Protein AF-A0AAV7FK49-F1 (afdb_monomer_lite)

pLDDT: mean 75.62, std 19.47, range [42.59, 98.19]

Sequence (161 aa):
MQGRVTFRCKWLEMRTRDPTKSWSSSYFFVRNDWGLLEKDLPAPLHVREEDIMRLLKVPDVEYLLYEVRYLNKCIEEEFLFKAKNKRSQTLIAEKEAALMSFESLRVIEDFKKSIAFRIIIQDHIQEARDHIYEVEVKVLEQQCLDDGFIRGFLKGICLMQ

Radius of gyration: 50.58 Å; chains: 1; bounding box: 87×38×133 Å

Secondary structure (DSSP, 8-state):
-EEEEEETTEEEEEEES-TTS-TTS-PEEEE-TT---TTSS-S-----HHHHHHHHTPPPHHHHHHHHHHHHHHHHHHHHHHHHHHHHHHHHHHHHHHHTSHHHHHHHHHHHHHHHHHHHHHHHHHHHHHHIIIIIIHHHHHHHHHTSHHHHHHHHHHT--

Structure (mmCIF, N/CA/C/O backbone):
data_AF-A0AAV7FK49-F1
#
_entry.id   AF-A0AAV7FK49-F1
#
loop_
_atom_site.group_PDB
_atom_site.id
_atom_site.type_symbol
_atom_site.label_atom_id
_atom_site.label_alt_id
_atom_site.label_comp_id
_atom_site.label_asym_id
_atom_site.label_entity_id
_atom_site.label_seq_id
_atom_site.pdbx_PDB_ins_code
_atom_site.Cartn_x
_atom_site.Cartn_y
_atom_site.Cartn_z
_atom_site.occupancy
_atom_site.B_iso_or_equiv
_atom_site.auth_seq_id
_atom_site.auth_comp_id
_atom_site.auth_asym_id
_atom_site.auth_atom_id
_atom_site.pdbx_PDB_model_num
ATOM 1 N N . MET A 1 1 ? -40.004 9.880 55.965 1.00 54.72 1 MET A N 1
ATOM 2 C CA . MET A 1 1 ? -39.120 10.424 54.906 1.00 54.72 1 MET A CA 1
ATOM 3 C C . MET A 1 1 ? -39.963 11.090 53.820 1.00 54.72 1 MET A C 1
ATOM 5 O O . MET A 1 1 ? -41.037 10.577 53.518 1.00 54.72 1 MET A O 1
ATOM 9 N N . GLN A 1 2 ? -39.521 12.231 53.284 1.00 53.06 2 GLN A N 1
ATOM 10 C CA . GLN A 1 2 ? -40.204 12.981 52.217 1.00 53.06 2 GLN A CA 1
ATOM 11 C C . GLN A 1 2 ? -39.303 13.012 50.979 1.00 53.06 2 GLN A C 1
ATOM 13 O O . GLN A 1 2 ? -38.096 13.203 51.105 1.00 53.06 2 GLN A O 1
ATOM 18 N N . GLY A 1 3 ? -39.890 12.779 49.810 1.00 60.03 3 GLY A N 1
ATOM 19 C CA . GLY A 1 3 ? -39.196 12.651 48.534 1.00 60.03 3 GLY A CA 1
ATOM 20 C C . GLY A 1 3 ? -39.884 13.430 47.425 1.00 60.03 3 GLY A C 1
ATOM 21 O O . GLY A 1 3 ? -41.089 13.669 47.502 1.00 60.03 3 GLY A O 1
ATOM 22 N N . ARG A 1 4 ? -39.139 13.811 46.386 1.00 57.44 4 ARG A N 1
ATOM 23 C CA . ARG A 1 4 ? -39.702 14.406 45.167 1.00 57.44 4 ARG A CA 1
ATOM 24 C C . ARG A 1 4 ? -39.309 13.581 43.957 1.00 57.44 4 ARG A C 1
ATOM 26 O O . ARG A 1 4 ? -38.135 13.267 43.791 1.00 57.44 4 ARG A O 1
ATOM 33 N N . VAL A 1 5 ? -40.286 13.270 43.113 1.00 57.81 5 VAL A N 1
ATOM 34 C CA . VAL A 1 5 ? -40.076 12.595 41.827 1.00 57.81 5 VAL A CA 1
ATOM 35 C C . VAL A 1 5 ? -40.753 13.421 40.741 1.00 57.81 5 VAL A C 1
ATOM 37 O O . VAL A 1 5 ? -41.813 14.005 40.966 1.00 57.81 5 VAL A O 1
ATOM 40 N N . THR A 1 6 ? -40.139 13.508 39.567 1.00 45.56 6 THR A N 1
ATOM 41 C CA . THR A 1 6 ? -40.742 14.147 38.396 1.00 45.56 6 THR A CA 1
ATOM 42 C C . THR A 1 6 ? -41.515 13.120 37.573 1.00 45.56 6 THR A C 1
ATOM 44 O O . THR A 1 6 ? -40.978 12.086 37.187 1.00 45.56 6 THR A O 1
ATOM 47 N N . PHE A 1 7 ? -42.779 13.407 37.259 1.00 52.78 7 PHE A N 1
ATOM 48 C CA . PHE A 1 7 ? -43.595 12.598 36.350 1.00 52.78 7 PHE A CA 1
ATOM 49 C C . PHE A 1 7 ? -44.282 13.508 35.334 1.00 52.78 7 PHE A C 1
ATOM 51 O O . PHE A 1 7 ? -44.941 14.476 35.711 1.00 52.78 7 PHE A O 1
ATOM 58 N N . ARG A 1 8 ? -44.101 13.231 34.033 1.00 51.94 8 ARG A N 1
ATOM 59 C CA . ARG A 1 8 ? -44.608 14.073 32.926 1.00 51.94 8 ARG A CA 1
ATOM 60 C C . ARG A 1 8 ? -44.325 15.573 33.129 1.00 51.94 8 ARG A C 1
ATOM 62 O O . ARG A 1 8 ? -45.214 16.406 32.982 1.00 51.94 8 ARG A O 1
ATOM 69 N N . CYS A 1 9 ? -43.087 15.899 33.506 1.00 48.75 9 CYS A N 1
ATOM 70 C CA . CYS A 1 9 ? -42.617 17.271 33.741 1.00 48.75 9 CYS A CA 1
ATOM 71 C C . CYS A 1 9 ? -43.302 18.017 34.904 1.00 48.75 9 CYS A C 1
ATOM 73 O O . CYS A 1 9 ? -43.178 19.237 34.995 1.00 48.75 9 CYS A O 1
ATOM 75 N N . LYS A 1 10 ? -43.989 17.311 35.812 1.00 49.94 10 LYS A N 1
ATOM 76 C CA . LYS A 1 10 ? -44.530 17.873 37.058 1.00 49.94 10 LYS A CA 1
ATOM 77 C C . LYS A 1 10 ? -43.874 17.227 38.274 1.00 49.94 10 LYS A C 1
ATOM 79 O O . LYS A 1 10 ? -43.546 16.040 38.249 1.00 49.94 10 LYS A O 1
ATOM 84 N N . TRP A 1 11 ? -43.667 18.020 39.322 1.00 55.16 11 TRP A N 1
ATOM 85 C CA . TRP A 1 11 ? -43.115 17.550 40.588 1.00 55.16 11 TRP A CA 1
ATOM 86 C C . TRP A 1 11 ? -44.208 16.882 41.415 1.00 55.16 11 TRP A C 1
ATOM 88 O O . TRP A 1 11 ? -45.276 17.450 41.613 1.00 55.16 11 TRP A O 1
ATOM 98 N N . LEU A 1 12 ? -43.935 15.676 41.896 1.00 60.59 12 LEU A N 1
ATOM 99 C CA . LEU A 1 12 ? -44.803 14.953 42.813 1.00 60.59 12 LEU A CA 1
ATOM 100 C C . LEU A 1 12 ? -44.094 14.829 44.158 1.00 60.59 12 LEU A C 1
ATOM 102 O O . LEU A 1 12 ? -42.990 14.283 44.236 1.00 60.59 12 LEU A O 1
ATOM 106 N N . GLU A 1 13 ? -44.726 15.332 45.219 1.00 58.78 13 GLU A N 1
ATOM 107 C CA . GLU A 1 13 ? -44.255 15.086 46.579 1.00 58.78 13 GLU A CA 1
ATOM 108 C C . GLU A 1 13 ? -44.762 13.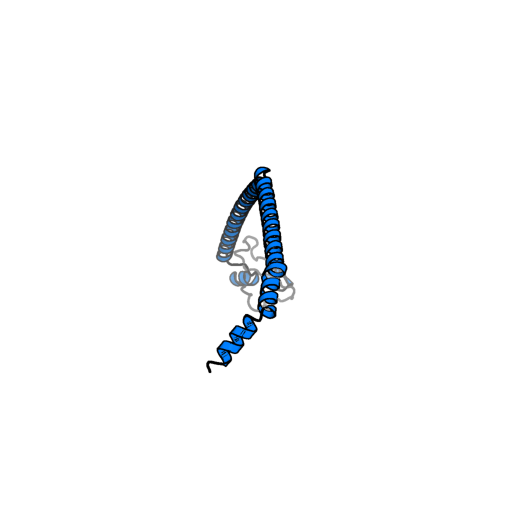723 47.061 1.00 58.78 13 GLU A C 1
ATOM 110 O O . GLU A 1 13 ? -45.969 13.480 47.157 1.00 58.78 13 GLU A O 1
ATOM 115 N N . MET A 1 14 ? -43.825 12.834 47.387 1.00 57.19 14 MET A N 1
ATOM 116 C CA . MET A 1 14 ? -44.106 11.516 47.948 1.00 57.19 14 MET A CA 1
ATOM 117 C C . MET A 1 14 ? -43.780 11.522 49.441 1.00 57.19 14 MET A C 1
ATOM 119 O O . MET A 1 14 ? -42.708 11.966 49.869 1.00 57.19 14 MET A O 1
ATOM 123 N N . ARG A 1 15 ? -44.709 11.014 50.252 1.00 58.53 15 ARG A N 1
ATOM 124 C CA . ARG A 1 15 ? -44.500 10.791 51.688 1.00 58.53 15 ARG A CA 1
ATOM 125 C C . ARG A 1 15 ? -44.791 9.333 52.019 1.00 58.53 15 ARG A C 1
ATOM 127 O O . ARG A 1 15 ? -45.798 8.786 51.571 1.00 58.53 15 ARG A O 1
ATOM 134 N N . THR A 1 16 ? -43.914 8.714 52.810 1.00 56.59 16 THR A N 1
ATOM 135 C CA . THR A 1 16 ? -44.209 7.411 53.429 1.00 56.59 16 THR A CA 1
ATOM 136 C C . THR A 1 16 ? -45.145 7.606 54.624 1.00 56.59 16 THR A C 1
ATOM 138 O O . THR A 1 16 ? -44.979 8.562 55.387 1.00 56.59 16 THR A O 1
ATOM 141 N N . ARG A 1 17 ? -46.124 6.704 54.788 1.00 55.72 17 ARG A N 1
ATOM 142 C CA . ARG A 1 17 ? -47.038 6.681 55.946 1.00 55.72 17 ARG A CA 1
ATOM 143 C C . ARG A 1 17 ? -46.315 6.311 57.242 1.00 55.72 17 ARG A C 1
ATOM 145 O O . ARG A 1 17 ? -46.713 6.762 58.310 1.00 55.72 17 ARG A O 1
ATOM 152 N N . ASP A 1 18 ? -45.259 5.511 57.131 1.00 58.97 18 ASP A N 1
ATOM 153 C CA . ASP A 1 18 ? -44.456 5.043 58.253 1.00 58.97 18 ASP A CA 1
ATOM 154 C C . ASP A 1 18 ? -43.006 5.524 58.072 1.00 58.97 18 ASP A C 1
ATOM 156 O O . ASP A 1 18 ? -42.286 5.019 57.204 1.00 58.97 18 ASP A O 1
ATOM 160 N N . PRO A 1 19 ? -42.556 6.529 58.844 1.00 62.31 19 PRO A N 1
ATOM 161 C CA . PRO A 1 19 ? -41.207 7.068 58.724 1.00 62.31 19 PRO A CA 1
ATOM 162 C C . PRO A 1 19 ? -40.113 6.082 59.152 1.00 62.31 19 PRO A C 1
ATOM 164 O O . PRO A 1 19 ? -38.946 6.374 58.896 1.00 62.31 19 PRO A O 1
ATOM 167 N N . THR A 1 20 ? -40.467 4.946 59.764 1.00 59.97 20 THR A N 1
ATOM 168 C CA . THR A 1 20 ? -39.519 3.913 60.206 1.00 59.97 20 THR A CA 1
ATOM 169 C C . THR A 1 20 ? -39.207 2.865 59.133 1.00 59.97 20 THR A C 1
ATOM 171 O O . THR A 1 20 ? -38.239 2.120 59.274 1.00 59.97 20 THR A O 1
ATOM 174 N N . LYS A 1 21 ? -39.975 2.821 58.033 1.00 56.41 21 LYS A N 1
ATOM 175 C CA . LY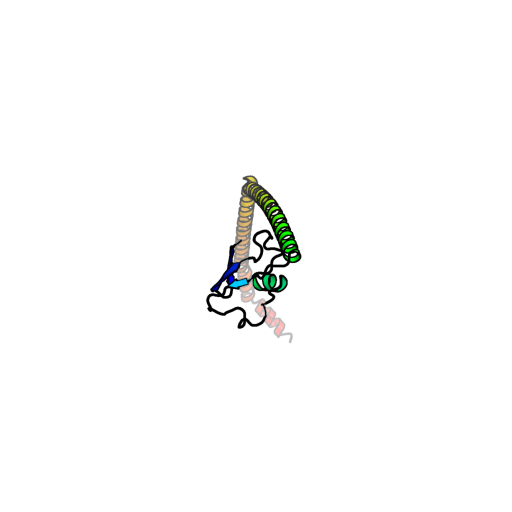S A 1 21 ? -39.792 1.858 56.935 1.00 56.41 21 LYS A CA 1
ATOM 176 C C . LYS A 1 21 ? -39.011 2.452 55.762 1.00 56.41 21 LYS A C 1
ATOM 178 O O . LYS A 1 21 ? -39.185 3.616 55.398 1.00 56.41 21 LYS A O 1
ATOM 183 N N . SER A 1 22 ? -38.151 1.631 55.151 1.00 55.28 22 SER A N 1
ATOM 184 C CA . SER A 1 22 ? -37.394 1.992 53.948 1.00 55.28 22 SER A CA 1
ATOM 185 C C . SER A 1 22 ? -38.317 2.162 52.735 1.00 55.28 22 SER A C 1
ATOM 187 O O . SER A 1 22 ? -39.406 1.582 52.654 1.00 55.28 22 SER A O 1
ATOM 189 N N . TRP A 1 23 ? -37.856 2.941 51.752 1.00 54.44 23 TRP A N 1
ATOM 190 C CA . TRP A 1 23 ? -38.596 3.248 50.521 1.00 54.44 23 TRP A CA 1
ATOM 191 C C . TRP A 1 23 ? -38.987 2.006 49.704 1.00 54.44 23 TRP A C 1
ATOM 193 O O . TRP A 1 23 ? -39.926 2.062 48.922 1.00 54.44 23 TRP A O 1
ATOM 203 N N . SER A 1 24 ? -38.306 0.882 49.917 1.00 50.31 24 SER A N 1
ATOM 204 C CA . SER A 1 24 ? -38.542 -0.388 49.230 1.00 50.31 24 SER A CA 1
ATOM 205 C C . SER A 1 24 ? -39.762 -1.180 49.723 1.00 50.31 24 SER A C 1
ATOM 207 O O . SER A 1 24 ? -40.115 -2.165 49.088 1.00 50.31 24 SER A O 1
ATOM 209 N N . SER A 1 25 ? -40.409 -0.801 50.838 1.00 44.44 25 SER A N 1
ATOM 210 C CA . SER A 1 25 ? -41.505 -1.599 51.440 1.00 44.44 25 SER A CA 1
ATOM 211 C C . SER A 1 25 ? -42.762 -0.809 51.832 1.00 44.44 25 SER A C 1
ATOM 213 O O . SER A 1 25 ? -43.634 -1.330 52.530 1.00 44.44 25 SER A O 1
ATOM 215 N N . SER A 1 26 ? -42.871 0.455 51.413 1.00 46.72 26 SER A N 1
ATOM 216 C CA . SER A 1 26 ? -43.899 1.382 51.906 1.00 46.72 26 SER A CA 1
ATOM 217 C C . SER A 1 26 ? -44.918 1.759 50.824 1.00 46.72 26 SER A C 1
ATOM 219 O O . SER A 1 26 ? -44.541 2.098 49.709 1.00 46.72 26 SER A O 1
ATOM 221 N N . TYR A 1 27 ? -46.211 1.774 51.169 1.00 46.91 27 TYR A N 1
ATOM 222 C CA . TYR A 1 27 ? -47.253 2.399 50.345 1.00 46.91 27 TYR A CA 1
ATOM 223 C C . TYR A 1 27 ? -47.083 3.929 50.385 1.00 46.91 27 TYR A C 1
ATOM 225 O O . TYR A 1 27 ? -47.030 4.516 51.471 1.00 46.91 27 TYR A O 1
ATOM 233 N N . PHE A 1 28 ? -46.990 4.577 49.220 1.00 48.78 28 PHE A N 1
ATOM 234 C CA . PHE A 1 28 ? -46.802 6.027 49.113 1.00 48.78 28 PHE A CA 1
ATOM 235 C C . PHE A 1 28 ? -48.113 6.744 48.802 1.00 48.78 28 PHE A C 1
ATOM 237 O O . PHE A 1 28 ? -48.861 6.332 47.918 1.00 48.78 28 PHE A O 1
ATOM 244 N N . PHE A 1 29 ? -48.343 7.873 49.472 1.00 48.56 29 PHE A N 1
ATOM 245 C CA . PHE A 1 29 ? -49.353 8.838 49.047 1.00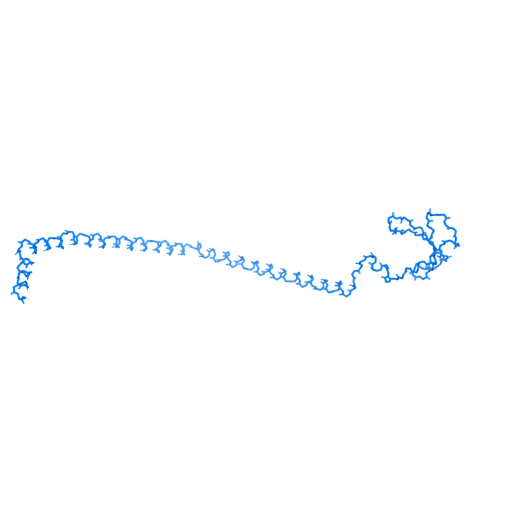 48.56 29 PHE A CA 1
ATOM 246 C C . PHE A 1 29 ? -48.682 9.889 48.168 1.00 48.56 29 PHE A C 1
ATOM 248 O O . PHE A 1 29 ? -47.706 10.527 48.575 1.00 48.56 29 PHE A O 1
ATOM 255 N N . VAL A 1 30 ? -49.211 10.058 46.959 1.00 50.56 30 VAL A N 1
ATOM 256 C CA . VAL A 1 30 ? -48.803 11.112 46.034 1.00 50.56 30 VAL A CA 1
ATOM 257 C C . VAL A 1 30 ? -49.718 12.301 46.277 1.00 50.56 30 VAL A C 1
ATOM 259 O O . VAL A 1 30 ? -50.891 12.273 45.904 1.00 50.56 30 VAL A O 1
ATOM 262 N N . ARG A 1 31 ? -49.197 13.356 46.909 1.00 47.06 31 ARG A N 1
ATOM 263 C CA . ARG A 1 31 ? -49.927 14.623 46.983 1.00 47.06 31 ARG A CA 1
ATOM 264 C C . ARG A 1 31 ? -49.625 15.375 45.693 1.00 47.06 31 ARG A C 1
ATOM 266 O O . ARG A 1 31 ? -48.543 15.923 45.525 1.00 47.06 31 ARG A O 1
ATOM 273 N N . ASN A 1 32 ? -50.548 15.296 44.745 1.00 47.66 32 ASN A N 1
ATOM 274 C CA . ASN A 1 32 ? -50.448 16.010 43.478 1.00 47.66 32 ASN A CA 1
ATOM 275 C C . ASN A 1 32 ? -50.917 17.463 43.700 1.00 47.66 32 ASN A C 1
ATOM 277 O O . ASN A 1 32 ? -51.860 17.677 44.464 1.00 47.66 32 ASN A O 1
ATOM 281 N N . ASP A 1 33 ? -50.334 18.449 43.014 1.00 46.56 33 ASP A N 1
ATOM 282 C CA . ASP A 1 33 ? -50.674 19.891 43.123 1.00 46.56 33 ASP A CA 1
ATOM 283 C C . ASP A 1 33 ? -52.111 20.250 42.664 1.00 46.56 33 ASP A C 1
ATOM 285 O O . ASP A 1 33 ? -52.453 21.410 42.459 1.00 46.56 33 ASP A O 1
ATOM 289 N N . TRP A 1 34 ? -52.982 19.256 42.487 1.00 49.91 34 TRP A N 1
ATOM 290 C CA . TRP A 1 34 ? -54.323 19.391 41.918 1.00 49.91 34 TRP A CA 1
ATOM 291 C C . TRP A 1 34 ? -55.425 19.590 42.963 1.00 49.91 34 TRP A C 1
ATOM 293 O O . TRP A 1 34 ? -56.591 19.666 42.596 1.00 49.91 34 TRP A O 1
ATOM 303 N N . GLY A 1 35 ? -55.096 19.643 44.258 1.00 47.28 35 GLY A N 1
ATOM 304 C CA . GLY A 1 35 ? -56.092 19.873 45.316 1.00 47.28 35 GLY A CA 1
ATOM 305 C C . GLY A 1 35 ? -57.136 18.757 45.482 1.00 47.28 35 GLY A C 1
ATOM 306 O O . GLY A 1 35 ? -58.128 18.963 46.174 1.00 47.28 35 GLY A O 1
ATOM 307 N N . LEU A 1 36 ? -56.925 17.584 44.877 1.00 46.09 36 LEU A N 1
ATOM 308 C CA . LEU A 1 36 ? -57.862 16.462 44.943 1.00 46.09 36 LEU A CA 1
ATOM 309 C C . LEU A 1 36 ? -57.803 15.791 46.322 1.00 46.09 36 LEU A C 1
ATOM 311 O O . LEU A 1 36 ? -56.747 15.330 46.764 1.00 46.09 36 LEU A O 1
ATOM 315 N N . LEU A 1 37 ? -58.952 15.754 46.999 1.00 47.06 37 LEU A N 1
ATOM 316 C CA . LEU A 1 37 ? -59.167 14.974 48.215 1.00 47.06 37 LEU A CA 1
ATOM 317 C C . LEU A 1 37 ? -59.231 13.482 47.859 1.00 47.06 37 LEU A C 1
ATOM 319 O O . LEU A 1 37 ? -59.638 13.099 46.767 1.00 47.06 37 LEU A O 1
ATOM 323 N N . GLU A 1 38 ? -58.850 12.639 48.817 1.00 46.06 38 GLU A N 1
ATOM 324 C CA . GLU A 1 38 ? -58.648 11.179 48.725 1.00 46.06 38 GLU A CA 1
ATOM 325 C C . GLU A 1 38 ? -59.810 10.374 48.091 1.00 46.06 38 GLU A C 1
ATOM 327 O O . GLU A 1 38 ? -59.629 9.214 47.737 1.00 46.06 38 GLU A O 1
ATOM 332 N N . LYS A 1 39 ? -60.991 10.982 47.917 1.00 45.56 39 LYS A N 1
ATOM 333 C CA . LYS A 1 39 ? -62.192 10.375 47.321 1.00 45.56 39 LYS A CA 1
ATOM 334 C C . LYS A 1 39 ? -62.314 10.536 45.797 1.00 45.56 39 LYS A C 1
ATOM 336 O O . LYS A 1 39 ? -63.099 9.804 45.205 1.00 45.56 39 LYS A O 1
ATOM 341 N N . ASP A 1 40 ? -61.533 11.426 45.178 1.00 45.22 40 ASP A N 1
ATOM 342 C CA . ASP A 1 40 ? -61.629 11.752 43.739 1.00 45.22 40 ASP A CA 1
ATOM 343 C C . ASP A 1 40 ? -60.447 11.230 42.908 1.00 45.22 40 ASP A C 1
ATOM 345 O O . ASP A 1 40 ? -60.367 11.447 41.697 1.00 45.22 40 ASP A O 1
ATOM 349 N N . LEU A 1 41 ? -59.495 10.546 43.546 1.00 46.84 41 LEU A N 1
ATOM 350 C CA . LEU A 1 41 ? -58.412 9.886 42.831 1.00 46.84 41 LEU A CA 1
ATOM 351 C C . LEU A 1 41 ? -58.952 8.580 42.229 1.00 46.84 41 LEU A C 1
ATOM 353 O O . LEU A 1 41 ? -59.389 7.712 42.990 1.00 46.84 41 LEU A O 1
ATOM 357 N N . PRO A 1 42 ? -58.914 8.389 40.891 1.00 42.59 42 PRO A N 1
ATOM 358 C CA . PRO A 1 42 ? -59.108 7.058 40.335 1.00 42.59 42 PRO A CA 1
ATOM 359 C C . PRO A 1 42 ? -58.084 6.144 41.012 1.00 42.59 42 PRO A C 1
ATOM 361 O O . PRO A 1 42 ? -56.950 6.576 41.227 1.00 42.59 42 PRO A O 1
ATOM 364 N N . ALA A 1 43 ? -58.541 4.957 41.426 1.00 47.41 43 ALA A N 1
ATOM 365 C CA . ALA A 1 43 ? -57.844 3.962 42.247 1.00 47.41 43 ALA A CA 1
ATOM 366 C C . ALA A 1 43 ? -56.305 4.050 42.189 1.00 47.41 43 ALA A C 1
ATOM 368 O O . ALA A 1 43 ? -55.765 4.217 41.093 1.00 47.41 43 ALA A O 1
ATOM 369 N N . PRO A 1 44 ? -55.594 3.897 43.329 1.00 48.31 44 PRO A N 1
ATOM 370 C CA . PRO A 1 44 ? -54.160 4.161 43.425 1.00 48.31 44 PRO A CA 1
ATOM 371 C C . PRO A 1 44 ? -53.439 3.528 42.243 1.00 48.31 44 PRO A C 1
ATOM 373 O O . PRO A 1 44 ? -53.476 2.304 42.092 1.00 48.31 44 PRO A O 1
ATOM 376 N N . LEU A 1 45 ? -52.843 4.382 41.400 1.00 53.81 45 LEU A N 1
ATOM 377 C CA . LEU A 1 45 ? -52.007 3.984 40.274 1.00 53.81 45 LEU A CA 1
ATOM 378 C C . LEU A 1 45 ? -50.925 3.062 40.835 1.00 53.81 45 LEU A C 1
ATOM 380 O O . LEU A 1 45 ? -49.928 3.525 41.387 1.00 53.81 45 LEU A O 1
ATOM 384 N N . HIS A 1 46 ? -51.162 1.755 40.754 1.00 54.06 46 HIS A N 1
ATOM 385 C CA . HIS A 1 46 ? -50.184 0.738 41.093 1.00 54.06 46 HIS A CA 1
ATOM 386 C C . HIS A 1 46 ? -49.153 0.762 39.977 1.00 54.06 46 HIS A C 1
ATOM 388 O O . HIS A 1 46 ? -49.257 0.024 39.004 1.00 54.06 46 HIS A O 1
ATOM 394 N N . VAL A 1 47 ? -48.198 1.681 40.091 1.00 56.94 47 VAL A N 1
ATOM 395 C CA . VAL A 1 47 ? -46.999 1.670 39.266 1.00 56.94 47 VAL A CA 1
ATOM 396 C C . VAL A 1 47 ? -46.153 0.523 39.794 1.00 56.94 47 VAL A C 1
ATOM 398 O O . VAL A 1 47 ? -45.623 0.608 40.906 1.00 56.94 47 VAL A O 1
ATOM 401 N N . ARG A 1 48 ? -46.090 -0.578 39.046 1.00 60.88 48 ARG A N 1
ATOM 402 C CA . ARG A 1 48 ? -45.248 -1.708 39.428 1.00 60.88 48 ARG A CA 1
ATOM 403 C C . ARG A 1 48 ? -43.797 -1.437 39.033 1.00 60.88 48 ARG A C 1
ATOM 405 O O . ARG A 1 48 ? -43.514 -0.560 38.217 1.00 60.88 48 ARG A O 1
ATOM 412 N N . GLU A 1 49 ? -42.867 -2.197 39.603 1.00 64.12 49 GLU A N 1
ATOM 413 C CA . GLU A 1 49 ? -41.437 -2.108 39.277 1.00 64.12 49 GLU A CA 1
ATOM 414 C C . GLU A 1 49 ? -41.190 -2.225 37.765 1.00 64.12 49 GLU A C 1
ATOM 416 O O . GLU A 1 49 ? -40.406 -1.464 37.193 1.00 64.12 49 GLU A O 1
ATOM 421 N N . GLU A 1 50 ? -41.946 -3.094 37.088 1.00 65.56 50 GLU A N 1
ATOM 422 C CA . GLU A 1 50 ? -41.824 -3.304 35.648 1.00 65.56 50 GLU A CA 1
ATOM 423 C C . GLU A 1 50 ? -42.230 -2.059 34.834 1.00 65.56 50 GLU A C 1
ATOM 425 O O . GLU A 1 50 ? -41.657 -1.801 33.772 1.00 65.56 50 GLU A O 1
ATOM 430 N N . ASP A 1 51 ? -43.175 -1.255 35.330 1.00 66.12 51 ASP A N 1
ATOM 431 C CA . ASP A 1 51 ? -43.614 -0.015 34.680 1.00 66.12 51 ASP A CA 1
ATOM 432 C C . ASP A 1 51 ? -42.552 1.083 34.803 1.00 66.12 51 ASP A C 1
ATOM 434 O O . ASP A 1 51 ? -42.321 1.833 33.852 1.00 66.12 51 ASP A O 1
ATOM 438 N N . ILE A 1 52 ? -41.861 1.146 35.94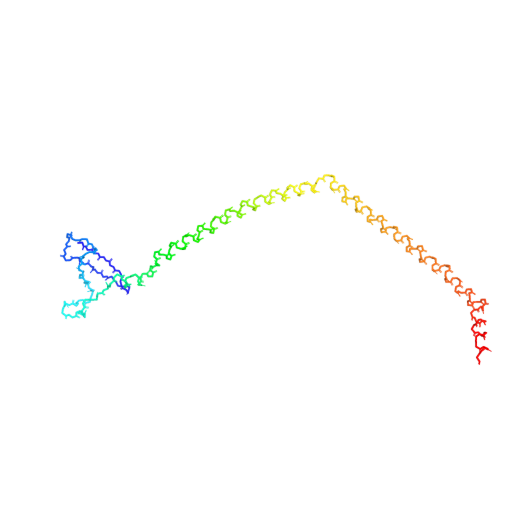6 1.00 68.88 52 ILE A N 1
ATOM 439 C CA . ILE A 1 52 ? -40.749 2.078 36.185 1.00 68.88 52 ILE A CA 1
ATOM 440 C C . ILE A 1 52 ? -39.561 1.718 35.290 1.00 68.88 52 ILE A C 1
ATOM 442 O O . ILE A 1 52 ? -39.005 2.598 34.633 1.00 68.88 52 ILE A O 1
ATOM 446 N N . MET A 1 53 ? -39.215 0.431 35.195 1.00 66.19 53 MET A N 1
ATOM 447 C CA . MET A 1 53 ? -38.124 -0.052 34.339 1.00 66.19 53 MET A CA 1
ATOM 448 C C . MET A 1 53 ? -38.380 0.252 32.855 1.00 66.19 53 MET A C 1
ATOM 450 O O . MET A 1 53 ? -37.484 0.744 32.162 1.00 66.19 53 MET A O 1
ATOM 454 N N . ARG A 1 54 ? -39.622 0.064 32.376 1.00 68.44 54 ARG A N 1
ATOM 455 C CA . ARG A 1 54 ? -40.033 0.455 31.012 1.00 68.44 54 ARG A CA 1
ATOM 456 C C . ARG A 1 54 ? -39.958 1.964 30.788 1.00 68.44 54 ARG A C 1
ATOM 458 O O . ARG A 1 54 ? -39.519 2.396 29.723 1.00 68.44 54 ARG A O 1
ATOM 465 N N . LEU A 1 55 ? -40.380 2.765 31.769 1.00 68.38 55 LEU A N 1
ATOM 466 C CA . LEU A 1 55 ? -40.371 4.228 31.673 1.00 68.38 55 LEU A CA 1
ATOM 467 C C . LEU A 1 55 ? -38.943 4.788 31.620 1.00 68.38 55 LEU A C 1
ATOM 469 O O . LEU A 1 55 ? -38.664 5.713 30.859 1.00 68.38 55 LEU A O 1
ATOM 473 N N . LEU A 1 56 ? -38.047 4.208 32.417 1.00 67.00 56 LEU A N 1
ATOM 474 C CA . LEU A 1 56 ? -36.642 4.595 32.507 1.00 67.00 56 LEU A CA 1
ATOM 475 C C . LEU A 1 56 ? -35.786 4.034 31.361 1.00 67.00 56 LEU A C 1
ATOM 477 O O . LEU A 1 56 ? -34.626 4.421 31.242 1.00 67.00 56 LEU A O 1
ATOM 481 N N . LYS A 1 57 ? -36.345 3.155 30.512 1.00 73.94 57 LYS A N 1
ATOM 482 C CA . LYS A 1 57 ? -35.626 2.443 29.440 1.00 73.94 57 LYS A CA 1
ATOM 483 C C . LYS A 1 57 ? -34.329 1.794 29.937 1.00 73.94 57 LYS A C 1
ATOM 485 O O . LYS A 1 57 ? -33.335 1.782 29.212 1.00 73.94 57 LYS A O 1
ATOM 490 N N . VAL A 1 58 ? -34.319 1.304 31.178 1.00 68.44 58 VAL A N 1
ATOM 491 C CA . VAL A 1 58 ? -33.122 0.673 31.744 1.00 68.44 58 VAL A CA 1
ATOM 492 C C . VAL A 1 58 ? -32.881 -0.614 30.957 1.00 68.44 58 VAL A C 1
ATOM 494 O O . VAL A 1 58 ? -33.786 -1.453 30.917 1.00 68.44 58 VAL A O 1
ATOM 497 N N . PRO A 1 59 ? -31.724 -0.767 30.288 1.00 69.56 59 PRO A N 1
ATOM 498 C CA . PRO A 1 59 ? -31.419 -1.999 29.585 1.00 69.56 59 PRO A CA 1
ATOM 499 C C . PRO A 1 59 ? -31.355 -3.152 30.585 1.00 69.56 59 PRO A C 1
ATOM 501 O O . PRO A 1 59 ? -30.931 -2.967 31.727 1.00 69.56 59 PRO A O 1
ATOM 504 N N . ASP A 1 60 ? -31.776 -4.334 30.148 1.00 80.75 60 ASP A N 1
ATOM 505 C CA . ASP A 1 60 ? -31.683 -5.539 30.965 1.00 80.75 60 ASP A CA 1
ATOM 506 C C . ASP A 1 60 ? -30.226 -5.787 31.396 1.00 80.75 60 ASP A C 1
ATOM 508 O O . ASP A 1 60 ? -29.279 -5.522 30.648 1.00 80.75 60 ASP A O 1
ATOM 512 N N . VAL A 1 61 ? -30.041 -6.305 32.607 1.00 83.81 61 VAL A N 1
ATOM 513 C CA . VAL A 1 61 ? -28.726 -6.606 33.183 1.00 83.81 61 VAL A CA 1
ATOM 514 C C . VAL A 1 61 ? -27.960 -7.583 32.289 1.00 83.81 61 VAL A C 1
ATOM 516 O O . VAL A 1 61 ? -26.753 -7.426 32.101 1.00 83.81 61 VAL A O 1
ATOM 519 N N . GLU A 1 62 ? -28.650 -8.552 31.682 1.00 87.25 62 GLU A N 1
ATOM 520 C CA . GLU A 1 62 ? -28.043 -9.493 30.734 1.00 87.25 62 GLU A CA 1
ATOM 521 C C . GLU A 1 62 ? -27.545 -8.800 29.461 1.00 87.25 62 GLU A C 1
ATOM 523 O O . GLU A 1 62 ? -26.450 -9.100 28.975 1.00 87.25 62 GLU A O 1
ATOM 528 N N . TYR A 1 63 ? -28.304 -7.826 28.955 1.00 86.69 63 TYR A N 1
ATOM 529 C CA . TYR A 1 63 ? -27.912 -7.030 27.796 1.00 86.69 63 TYR A CA 1
ATOM 530 C C . TYR A 1 63 ? -26.681 -6.166 28.104 1.00 86.69 63 TYR A C 1
ATOM 532 O O . TYR A 1 63 ? -25.715 -6.173 27.340 1.00 86.69 63 TYR A O 1
ATOM 540 N N . LEU A 1 64 ? -26.658 -5.498 29.262 1.00 88.31 64 LEU A N 1
ATOM 541 C CA . LEU A 1 64 ? -25.493 -4.723 29.706 1.00 88.31 64 LEU A CA 1
ATOM 542 C C . LEU A 1 64 ? -24.251 -5.606 29.860 1.00 88.31 64 LEU A C 1
ATOM 544 O O . LEU A 1 64 ? -23.155 -5.220 29.456 1.00 88.31 64 LEU A O 1
ATOM 548 N N . LEU A 1 65 ? -24.411 -6.810 30.413 1.00 91.44 65 LEU A N 1
ATOM 549 C CA . LEU A 1 65 ? -23.315 -7.762 30.559 1.00 91.44 65 LEU A CA 1
ATOM 550 C C . LEU A 1 65 ? -22.758 -8.202 29.199 1.00 91.44 65 LEU A C 1
ATOM 552 O O . LEU A 1 65 ? -21.538 -8.314 29.042 1.00 91.44 65 LEU A O 1
ATOM 556 N N . TYR A 1 66 ? -23.629 -8.447 28.218 1.00 93.50 66 TYR A N 1
ATOM 557 C CA . TYR A 1 66 ? -23.220 -8.748 26.847 1.00 93.50 66 TYR A CA 1
ATOM 558 C C . TYR A 1 66 ? -22.432 -7.588 26.230 1.00 93.50 66 TYR A C 1
ATOM 560 O O . TYR A 1 66 ? -21.347 -7.802 25.688 1.00 93.50 66 TYR A O 1
ATOM 568 N N . GLU A 1 67 ? -22.936 -6.363 26.357 1.00 92.62 67 GLU A N 1
ATOM 569 C CA . GLU A 1 67 ? -22.322 -5.177 25.761 1.00 92.62 67 GLU A CA 1
ATOM 570 C C . GLU A 1 67 ? -20.951 -4.871 26.378 1.00 92.62 67 GLU A C 1
ATOM 572 O O . GLU A 1 67 ? -19.989 -4.618 25.654 1.00 92.62 67 GLU A O 1
ATOM 577 N N . VAL A 1 68 ? -20.808 -5.023 27.699 1.00 95.50 68 VAL A N 1
ATOM 578 C CA . VAL A 1 68 ? -19.510 -4.914 28.384 1.00 95.50 68 VAL A CA 1
ATOM 579 C C . VAL A 1 68 ? -18.526 -5.969 27.881 1.00 95.50 68 VAL A C 1
ATOM 581 O O . VAL A 1 68 ? -17.379 -5.638 27.585 1.00 95.50 68 VAL A O 1
ATOM 584 N N . ARG A 1 69 ? -18.949 -7.233 27.742 1.00 96.81 69 ARG A N 1
ATOM 585 C CA . ARG A 1 69 ? -18.081 -8.300 27.206 1.00 96.81 69 ARG A CA 1
ATOM 586 C C . ARG A 1 69 ?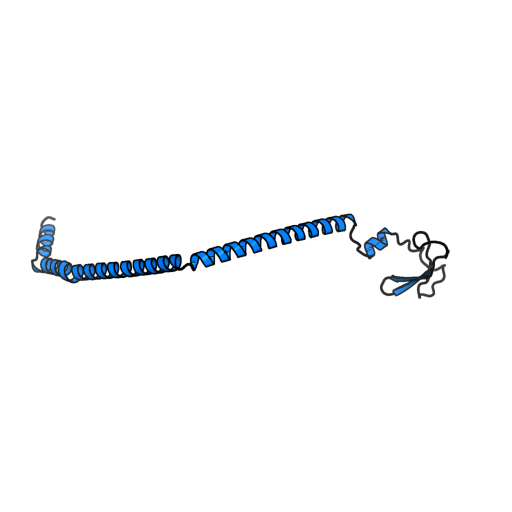 -17.647 -8.009 25.773 1.00 96.81 69 ARG A C 1
ATOM 588 O O . ARG A 1 69 ? -16.484 -8.221 25.436 1.00 96.81 69 ARG A O 1
ATOM 595 N N . TYR A 1 70 ? -18.569 -7.523 24.947 1.00 96.44 70 TYR A N 1
ATOM 596 C CA . TYR A 1 70 ? -18.288 -7.153 23.566 1.00 96.44 70 TYR A CA 1
ATOM 597 C C . TYR A 1 70 ? -17.277 -6.005 23.486 1.00 96.44 70 TYR A C 1
ATOM 599 O O . TYR A 1 70 ? -16.259 -6.133 22.808 1.00 96.44 70 TYR A O 1
ATOM 607 N N . LEU A 1 71 ? -17.499 -4.925 24.239 1.00 97.31 71 LEU A N 1
ATOM 608 C CA . LEU A 1 71 ? -16.573 -3.793 24.301 1.00 97.31 71 LEU A CA 1
ATOM 609 C C . LEU A 1 71 ? -15.188 -4.221 24.789 1.00 97.31 71 LEU A C 1
ATOM 611 O O . LEU A 1 71 ? -14.183 -3.801 24.220 1.00 97.31 71 LEU A O 1
ATOM 615 N N . ASN A 1 72 ? -15.123 -5.100 25.790 1.00 97.81 72 ASN A N 1
ATOM 616 C CA . ASN A 1 72 ? -13.851 -5.597 26.302 1.00 97.81 72 ASN A CA 1
ATOM 617 C C . ASN A 1 72 ? -13.072 -6.376 25.230 1.00 97.81 72 ASN A C 1
ATOM 619 O O . ASN A 1 72 ? -11.874 -6.165 25.060 1.00 97.81 72 ASN A O 1
ATOM 623 N N . LYS A 1 73 ? -13.767 -7.200 24.435 1.00 97.62 73 LYS A N 1
ATOM 624 C CA . LYS A 1 73 ? -13.173 -7.883 23.280 1.00 97.62 73 LYS A CA 1
ATOM 625 C C . LYS A 1 73 ? -12.649 -6.889 22.236 1.00 97.62 73 LYS A C 1
ATOM 627 O O . LYS A 1 73 ? -11.537 -7.061 21.743 1.00 97.62 73 LYS A O 1
ATOM 632 N N . CYS A 1 74 ? -13.407 -5.837 21.922 1.00 96.62 74 CYS A N 1
ATOM 633 C CA . CYS A 1 74 ? -12.952 -4.799 20.992 1.00 96.62 74 CYS A CA 1
ATOM 634 C C . CYS A 1 74 ? -11.681 -4.092 21.488 1.00 96.62 74 CYS A C 1
ATOM 636 O O . CYS A 1 74 ? -10.780 -3.832 20.694 1.00 96.62 74 CYS A O 1
ATOM 638 N N . ILE A 1 75 ? -11.576 -3.824 22.793 1.00 97.75 75 ILE A N 1
ATOM 639 C CA . ILE A 1 75 ? -10.386 -3.208 23.401 1.00 97.75 75 ILE A CA 1
ATOM 640 C C . ILE A 1 75 ? -9.164 -4.132 23.279 1.00 97.75 75 ILE A C 1
ATOM 642 O O . ILE A 1 75 ? -8.073 -3.677 22.928 1.00 97.75 75 ILE A O 1
ATOM 646 N N . GLU A 1 76 ? -9.331 -5.431 23.535 1.00 97.69 76 GLU A N 1
ATOM 647 C CA . GLU A 1 76 ? -8.257 -6.420 23.371 1.00 97.69 76 GLU A CA 1
ATOM 648 C C . GLU A 1 76 ? -7.771 -6.500 21.914 1.00 97.69 76 GLU A C 1
ATOM 650 O O . GLU A 1 76 ? -6.562 -6.506 21.650 1.00 97.69 76 GLU A O 1
ATOM 655 N N . GLU A 1 77 ? -8.701 -6.511 20.957 1.00 97.75 77 GLU A N 1
ATOM 656 C CA . GLU A 1 77 ? -8.391 -6.505 19.525 1.00 97.75 77 GLU A CA 1
ATOM 657 C C . GLU A 1 77 ? -7.670 -5.218 19.100 1.00 97.75 77 GLU A C 1
ATOM 659 O O . GLU A 1 77 ? -6.675 -5.287 18.369 1.00 97.75 77 GLU A O 1
ATOM 664 N N . GLU A 1 78 ? -8.102 -4.054 19.593 1.00 97.69 78 GLU A N 1
ATOM 665 C CA . GLU A 1 78 ? -7.438 -2.772 19.340 1.00 97.69 78 GLU A CA 1
ATOM 666 C C . GLU A 1 78 ? -5.999 -2.781 19.870 1.00 97.69 78 GLU A C 1
ATOM 668 O O . GLU A 1 78 ? -5.065 -2.387 19.162 1.00 97.69 78 GLU A O 1
ATOM 673 N N . PHE A 1 79 ? -5.787 -3.280 21.090 1.00 97.94 79 PHE A N 1
ATOM 674 C CA . PHE A 1 79 ? -4.454 -3.384 21.679 1.00 97.94 79 PHE A CA 1
ATOM 675 C C . PHE A 1 79 ? -3.533 -4.276 20.836 1.00 97.94 79 PHE A C 1
ATOM 677 O O . PHE A 1 79 ? -2.399 -3.891 20.518 1.00 97.94 79 PHE A O 1
ATOM 684 N N . LEU A 1 80 ? -4.029 -5.441 20.409 1.00 97.88 80 LEU A N 1
ATOM 685 C CA . LEU A 1 80 ? -3.287 -6.355 19.544 1.00 97.88 80 LEU A CA 1
ATOM 686 C C . LEU A 1 80 ? -2.969 -5.718 18.186 1.00 97.88 80 LEU A C 1
ATOM 688 O O . LEU A 1 80 ? -1.841 -5.840 17.693 1.00 97.88 80 LEU A O 1
ATOM 692 N N . PHE A 1 81 ? -3.937 -5.027 17.585 1.00 97.62 81 PHE A N 1
ATOM 693 C CA . PHE A 1 81 ? -3.748 -4.314 16.325 1.00 97.62 81 PHE A CA 1
ATOM 694 C C . PHE A 1 81 ? -2.664 -3.242 16.458 1.00 97.62 81 PHE A C 1
ATOM 696 O O . PHE A 1 81 ? -1.746 -3.182 15.638 1.00 97.62 81 PHE A O 1
ATOM 703 N N . LYS A 1 82 ? -2.694 -2.453 17.534 1.00 98.12 82 LYS A N 1
ATOM 704 C CA . LYS A 1 82 ? -1.711 -1.397 17.807 1.00 98.12 82 LYS A CA 1
ATOM 705 C C . LYS A 1 82 ? -0.301 -1.963 17.988 1.00 98.12 82 LYS A C 1
ATOM 707 O O . LYS A 1 82 ? 0.655 -1.419 17.432 1.00 98.12 82 LYS A O 1
ATOM 712 N N . ALA A 1 83 ? -0.167 -3.089 18.691 1.00 97.69 83 ALA A N 1
ATOM 713 C CA . ALA A 1 83 ? 1.106 -3.790 18.849 1.00 97.69 83 ALA A CA 1
ATOM 714 C C . ALA A 1 83 ? 1.648 -4.327 17.510 1.00 97.69 83 ALA A C 1
ATOM 716 O O . ALA A 1 83 ? 2.826 -4.135 17.191 1.00 97.69 83 ALA A O 1
ATOM 717 N N . LYS A 1 84 ? 0.788 -4.947 16.689 1.00 97.56 84 LYS A N 1
ATOM 718 C CA . LYS A 1 84 ? 1.154 -5.427 15.344 1.00 97.56 84 LYS A CA 1
ATOM 719 C C . LYS A 1 84 ? 1.540 -4.285 14.408 1.00 97.56 84 LYS A C 1
ATOM 721 O O . LYS A 1 84 ? 2.524 -4.409 13.678 1.00 97.56 84 LYS A O 1
ATOM 726 N N . ASN A 1 85 ? 0.808 -3.174 14.449 1.00 97.62 85 ASN A N 1
ATOM 727 C CA . ASN A 1 85 ? 1.099 -1.997 13.640 1.00 97.62 85 ASN A CA 1
ATOM 728 C C . ASN A 1 85 ? 2.466 -1.406 14.008 1.00 97.62 85 ASN A C 1
ATOM 730 O O . ASN A 1 85 ? 3.299 -1.197 13.132 1.00 97.62 85 ASN A O 1
ATOM 734 N N . LYS A 1 86 ? 2.754 -1.259 15.309 1.00 98.19 86 LYS A N 1
ATOM 735 C CA . LYS A 1 86 ? 4.067 -0.801 15.787 1.00 98.19 86 LYS A CA 1
ATOM 736 C C . LYS A 1 86 ? 5.204 -1.691 15.277 1.00 98.19 86 LYS A C 1
ATOM 738 O O . LYS A 1 86 ? 6.195 -1.184 14.764 1.00 98.19 86 LYS A O 1
ATOM 743 N N . ARG A 1 87 ? 5.049 -3.018 15.362 1.00 97.56 87 ARG A N 1
ATOM 744 C CA . ARG A 1 87 ? 6.039 -3.972 14.832 1.00 97.56 87 ARG A CA 1
ATOM 745 C C . ARG A 1 87 ? 6.216 -3.837 13.317 1.00 97.56 87 ARG A C 1
ATOM 747 O O . ARG A 1 87 ? 7.340 -3.893 12.830 1.00 97.56 87 ARG A O 1
ATOM 754 N N . SER A 1 88 ? 5.119 -3.657 12.586 1.00 97.62 88 SER A N 1
ATOM 755 C CA . SER A 1 88 ? 5.144 -3.494 11.128 1.00 97.62 88 SER A CA 1
ATOM 756 C C . SER A 1 88 ? 5.861 -2.207 10.724 1.00 97.62 88 SER A C 1
ATOM 758 O O . SER A 1 88 ? 6.698 -2.242 9.831 1.00 97.62 88 SER A O 1
ATOM 760 N N . GLN A 1 89 ? 5.619 -1.101 11.430 1.00 98.19 89 GLN A N 1
ATOM 761 C CA . GLN A 1 89 ? 6.334 0.160 11.221 1.00 98.19 89 GLN A CA 1
ATOM 762 C C . GLN A 1 89 ? 7.843 0.010 11.442 1.00 98.19 89 GLN A C 1
ATOM 764 O O . GLN A 1 89 ? 8.624 0.513 10.641 1.00 98.19 89 GLN A O 1
ATOM 769 N N . THR A 1 90 ? 8.267 -0.724 12.478 1.00 97.88 90 THR A N 1
ATOM 770 C CA . THR A 1 90 ? 9.695 -1.008 12.700 1.00 97.88 90 THR A CA 1
ATOM 771 C C . THR A 1 90 ? 10.306 -1.799 11.543 1.00 97.88 90 THR A C 1
ATOM 773 O O . THR A 1 90 ? 11.383 -1.446 11.074 1.00 97.88 90 THR A O 1
ATOM 776 N N . LEU A 1 91 ? 9.612 -2.827 11.045 1.00 97.50 91 LEU A N 1
ATOM 777 C CA . LEU A 1 91 ? 10.082 -3.616 9.901 1.00 97.50 91 LEU A CA 1
ATOM 778 C C . LEU A 1 91 ? 10.156 -2.786 8.614 1.00 97.50 91 LEU A C 1
ATOM 780 O O . LEU A 1 91 ? 11.100 -2.944 7.847 1.00 97.50 91 LEU A O 1
ATOM 784 N N . ILE A 1 92 ? 9.185 -1.902 8.374 1.00 97.44 92 ILE A N 1
ATOM 785 C CA . ILE A 1 92 ? 9.203 -0.991 7.222 1.00 97.44 92 ILE A CA 1
ATOM 786 C C . ILE A 1 92 ? 10.420 -0.069 7.309 1.00 97.44 92 ILE A C 1
ATOM 788 O O . ILE A 1 92 ? 11.193 -0.019 6.359 1.00 97.44 92 ILE A O 1
ATOM 792 N N . ALA A 1 93 ? 10.647 0.568 8.460 1.00 96.56 93 ALA A N 1
ATOM 793 C CA . ALA A 1 93 ? 11.795 1.451 8.658 1.00 96.56 93 ALA A CA 1
ATOM 794 C C . ALA A 1 93 ? 13.138 0.721 8.453 1.00 96.56 93 ALA A C 1
ATOM 796 O O . ALA A 1 93 ? 14.056 1.266 7.844 1.00 96.56 93 ALA A O 1
ATOM 797 N N . GLU A 1 94 ? 13.253 -0.530 8.910 1.00 95.88 94 GLU A N 1
ATOM 798 C CA . GLU A 1 94 ? 14.439 -1.365 8.675 1.00 95.88 94 GLU A CA 1
ATOM 799 C C . GLU A 1 94 ? 14.647 -1.654 7.179 1.00 95.88 94 GLU A C 1
ATOM 801 O O . GLU A 1 94 ? 15.762 -1.533 6.666 1.00 95.88 94 GLU A O 1
ATOM 806 N N . LYS A 1 95 ? 13.577 -2.004 6.455 1.00 93.38 95 LYS A N 1
ATOM 807 C CA . LYS A 1 95 ? 13.638 -2.262 5.009 1.00 93.38 95 LYS A CA 1
ATOM 808 C C . LYS A 1 95 ? 13.956 -1.002 4.212 1.00 93.38 95 LYS A C 1
ATOM 810 O O . LYS A 1 95 ? 14.751 -1.077 3.279 1.00 93.38 95 LYS A O 1
ATOM 815 N N . GLU A 1 96 ? 13.389 0.140 4.583 1.00 92.31 96 GLU A N 1
ATOM 816 C CA . GLU A 1 96 ? 13.705 1.436 3.980 1.00 92.31 96 GLU A CA 1
ATOM 817 C C . GLU A 1 96 ? 15.173 1.802 4.207 1.00 92.31 96 GLU A C 1
ATOM 819 O O . GLU A 1 96 ? 15.867 2.143 3.253 1.00 92.31 96 GLU A O 1
ATOM 824 N N . ALA A 1 97 ? 15.690 1.645 5.428 1.00 91.88 97 ALA A N 1
ATOM 825 C CA . ALA A 1 97 ? 17.105 1.877 5.715 1.00 91.88 97 ALA A CA 1
ATOM 826 C C . ALA A 1 97 ? 18.022 0.947 4.901 1.00 91.88 97 ALA A C 1
ATOM 828 O O . ALA A 1 97 ? 19.040 1.392 4.371 1.00 91.88 97 ALA A O 1
ATOM 829 N N . ALA A 1 98 ? 17.646 -0.327 4.747 1.00 90.25 98 ALA A N 1
ATOM 830 C CA . ALA A 1 98 ? 18.381 -1.278 3.918 1.00 90.25 98 ALA A CA 1
ATOM 831 C C . ALA A 1 98 ? 18.356 -0.898 2.426 1.00 90.25 98 ALA A C 1
ATOM 833 O O . ALA A 1 98 ? 19.380 -1.006 1.755 1.00 90.25 98 ALA A O 1
ATOM 834 N N . LEU A 1 99 ? 17.227 -0.408 1.908 1.00 85.56 99 LEU A N 1
ATOM 835 C CA . LEU A 1 99 ? 17.110 0.077 0.525 1.00 85.56 99 LEU A CA 1
ATOM 836 C C . LEU A 1 99 ? 17.882 1.376 0.285 1.00 85.56 99 LEU A C 1
ATOM 838 O O . LEU A 1 99 ? 18.425 1.581 -0.796 1.00 85.56 99 LEU A O 1
ATOM 842 N N . MET A 1 100 ? 17.963 2.232 1.299 1.00 85.56 100 MET A N 1
ATOM 843 C CA . MET A 1 100 ? 18.772 3.450 1.275 1.00 85.56 100 MET A CA 1
ATOM 844 C C . MET A 1 100 ? 20.250 3.179 1.576 1.00 85.56 100 MET A C 1
ATOM 846 O O . MET A 1 100 ? 21.049 4.116 1.636 1.00 85.56 100 MET A O 1
ATOM 850 N N . SER A 1 101 ? 20.641 1.912 1.750 1.00 89.06 101 SER A N 1
ATOM 851 C CA . SER A 1 101 ? 22.049 1.554 1.856 1.00 89.06 101 SER A CA 1
ATOM 852 C C . SER A 1 101 ? 22.792 1.945 0.582 1.00 89.06 101 SER A C 1
ATOM 854 O O . SER A 1 101 ? 22.284 1.853 -0.539 1.00 89.06 101 SER A O 1
ATOM 856 N N . PHE A 1 102 ? 24.039 2.362 0.767 1.00 77.88 102 PHE A N 1
ATOM 857 C CA . PHE A 1 102 ? 24.909 2.783 -0.324 1.00 77.88 102 PHE A CA 1
ATOM 858 C C . PHE A 1 102 ? 25.080 1.697 -1.400 1.00 77.88 102 PHE A C 1
ATOM 860 O O . PHE A 1 102 ? 25.156 2.010 -2.584 1.00 77.88 102 PHE A O 1
ATOM 867 N N . GLU A 1 103 ? 25.063 0.426 -0.995 1.00 84.81 103 GLU A N 1
ATOM 868 C CA . GLU A 1 103 ? 25.121 -0.721 -1.903 1.00 84.81 103 GLU A CA 1
ATOM 869 C C . GLU A 1 103 ? 23.874 -0.811 -2.797 1.00 84.81 103 GLU A C 1
ATOM 871 O O . GLU A 1 103 ? 23.982 -0.920 -4.015 1.00 84.81 103 GLU A O 1
ATOM 876 N N . SER A 1 104 ? 22.676 -0.679 -2.216 1.00 82.94 104 SER A N 1
ATOM 877 C CA . SER A 1 104 ? 21.420 -0.723 -2.980 1.00 82.94 104 SER A CA 1
ATOM 878 C C . SER A 1 104 ? 21.300 0.456 -3.950 1.00 82.94 104 SER A C 1
ATOM 880 O O . SER A 1 104 ? 20.861 0.282 -5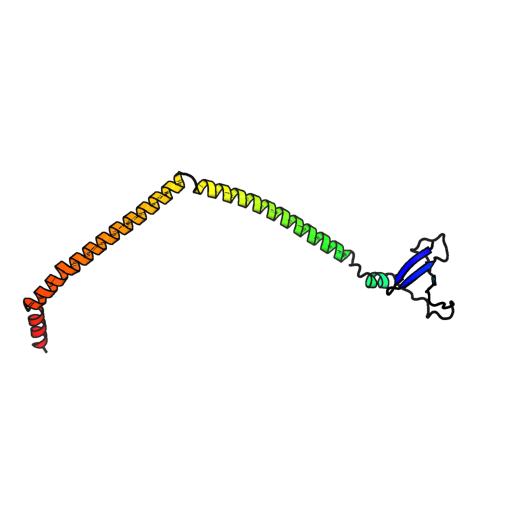.088 1.00 82.94 104 SER A O 1
ATOM 882 N N . LEU A 1 105 ? 21.750 1.647 -3.542 1.00 86.25 105 LEU A N 1
ATOM 883 C CA . LEU A 1 105 ? 21.789 2.825 -4.414 1.00 86.25 105 LEU A CA 1
ATOM 884 C C . LEU A 1 105 ? 22.736 2.636 -5.605 1.00 86.25 105 LEU A C 1
ATOM 886 O O . LEU A 1 105 ? 22.363 2.986 -6.726 1.00 86.25 105 LEU A O 1
ATOM 890 N N . ARG A 1 106 ? 23.913 2.035 -5.389 1.00 89.62 106 ARG A N 1
ATOM 891 C CA . ARG A 1 106 ? 24.849 1.694 -6.473 1.00 89.62 106 ARG A CA 1
ATOM 892 C C . ARG A 1 106 ? 24.231 0.729 -7.473 1.00 89.62 106 ARG A C 1
ATOM 894 O O . ARG A 1 106 ? 24.267 1.005 -8.666 1.00 89.62 106 ARG A O 1
ATOM 901 N N . VAL A 1 107 ? 23.588 -0.340 -7.002 1.00 89.44 107 VAL A N 1
ATOM 902 C CA . VAL A 1 107 ? 22.911 -1.310 -7.881 1.00 89.44 107 VAL A CA 1
ATOM 903 C C . VAL A 1 107 ? 21.825 -0.634 -8.727 1.00 89.44 107 VAL A C 1
ATOM 905 O O . VAL A 1 107 ? 21.717 -0.904 -9.923 1.00 89.44 107 VAL A O 1
ATOM 908 N N . ILE A 1 108 ? 21.041 0.280 -8.142 1.00 87.38 108 ILE A N 1
ATOM 909 C CA . ILE A 1 108 ? 20.028 1.052 -8.881 1.00 87.38 108 ILE A CA 1
ATOM 910 C C . ILE A 1 108 ? 20.683 1.944 -9.941 1.00 87.38 108 ILE A C 1
ATOM 912 O O . ILE A 1 108 ? 20.170 2.064 -11.057 1.00 87.38 108 ILE A O 1
ATOM 916 N N . GLU A 1 109 ? 21.796 2.589 -9.609 1.00 92.25 109 GLU A N 1
ATOM 917 C CA . GLU A 1 109 ? 22.527 3.444 -10.541 1.00 92.25 109 GLU A CA 1
ATOM 918 C C . GLU A 1 109 ? 23.129 2.641 -11.700 1.00 92.25 109 GLU A C 1
ATOM 920 O O . GLU A 1 109 ? 22.972 3.019 -12.862 1.00 92.25 109 GLU A O 1
ATOM 925 N N . ASP A 1 110 ? 23.746 1.501 -11.408 1.00 94.38 110 ASP A N 1
ATOM 926 C CA . ASP A 1 110 ? 24.322 0.610 -12.413 1.00 94.38 110 ASP A CA 1
ATOM 927 C C . ASP A 1 110 ? 23.241 0.017 -13.322 1.00 94.38 110 ASP A C 1
ATOM 929 O O . ASP A 1 110 ? 23.415 -0.054 -14.541 1.00 94.38 110 ASP A O 1
ATOM 933 N N . PHE A 1 111 ? 22.070 -0.307 -12.772 1.00 92.75 111 PHE A N 1
ATOM 934 C CA . PHE A 1 111 ? 20.916 -0.714 -13.569 1.00 92.75 111 PHE A CA 1
ATOM 935 C C . PHE A 1 111 ? 20.442 0.401 -14.514 1.00 92.75 111 PHE A C 1
ATOM 937 O O . PHE A 1 111 ? 20.194 0.150 -15.697 1.00 92.75 111 PHE A O 1
ATOM 944 N N . LYS A 1 112 ? 20.377 1.654 -14.041 1.00 94.38 112 LYS A N 1
ATOM 945 C CA . LYS A 1 112 ? 20.059 2.813 -14.896 1.00 94.38 112 LYS A CA 1
ATOM 946 C C . LYS A 1 112 ? 21.091 2.991 -16.011 1.00 94.38 112 LYS A C 1
ATOM 948 O O . LYS A 1 112 ? 20.700 3.206 -17.159 1.00 94.38 112 LYS A O 1
ATOM 953 N N . LYS A 1 113 ? 22.385 2.850 -15.702 1.00 95.50 113 LYS A N 1
ATOM 954 C CA . LYS A 1 113 ? 23.470 2.887 -16.700 1.00 95.50 113 LYS A CA 1
ATOM 955 C C . LYS A 1 113 ? 23.312 1.775 -17.737 1.00 95.50 113 LYS A C 1
ATOM 957 O O . LYS A 1 113 ? 23.447 2.039 -18.927 1.00 95.50 113 LYS A O 1
ATOM 962 N N . SER A 1 114 ? 22.960 0.561 -17.310 1.00 96.00 114 SER A N 1
ATOM 963 C CA . SER A 1 114 ? 22.703 -0.573 -18.208 1.00 96.00 114 SER A CA 1
ATOM 964 C C . SER A 1 114 ? 21.527 -0.314 -19.159 1.00 96.00 114 SER A C 1
ATOM 966 O O . SER A 1 114 ? 21.631 -0.588 -20.355 1.00 96.00 114 SER A O 1
ATOM 968 N N . ILE A 1 115 ? 20.432 0.281 -18.669 1.00 95.62 115 ILE A N 1
ATOM 969 C CA . ILE A 1 115 ? 19.295 0.674 -19.518 1.00 95.62 115 ILE A CA 1
ATOM 970 C C . ILE A 1 115 ? 19.716 1.732 -20.540 1.00 95.62 115 ILE A C 1
ATOM 972 O O . ILE A 1 115 ? 19.396 1.586 -21.718 1.00 95.62 115 ILE A O 1
ATOM 976 N N . ALA A 1 116 ? 20.437 2.771 -20.109 1.00 95.56 116 ALA A N 1
ATOM 977 C CA . ALA A 1 116 ? 20.917 3.818 -21.007 1.00 95.56 116 ALA A CA 1
ATOM 978 C C . ALA A 1 116 ? 21.839 3.243 -22.092 1.00 95.56 116 ALA A C 1
ATOM 980 O O . ALA A 1 116 ? 21.663 3.535 -23.271 1.00 95.56 116 ALA A O 1
ATOM 981 N N . PHE A 1 117 ? 22.760 2.354 -21.710 1.00 94.38 117 PHE A N 1
ATOM 982 C CA . PHE A 1 117 ? 23.624 1.649 -22.652 1.00 94.38 117 PHE A CA 1
ATOM 983 C C . PHE A 1 117 ? 22.816 0.839 -23.673 1.00 94.38 117 PHE A C 1
ATOM 985 O O . PHE A 1 117 ? 23.077 0.924 -24.870 1.00 94.38 117 PHE A O 1
ATOM 992 N N . ARG A 1 118 ? 21.791 0.100 -23.228 1.00 96.81 118 ARG A N 1
ATOM 993 C CA . ARG A 1 118 ? 20.915 -0.659 -24.131 1.00 96.81 118 ARG A CA 1
ATOM 994 C C . ARG A 1 118 ? 20.216 0.244 -25.148 1.00 96.81 118 ARG A C 1
ATOM 996 O O . ARG A 1 118 ? 20.160 -0.131 -26.312 1.00 96.81 118 ARG A O 1
ATOM 1003 N N . ILE A 1 119 ? 19.704 1.399 -24.717 1.00 96.88 119 ILE A N 1
ATOM 1004 C CA . ILE A 1 119 ? 19.046 2.372 -25.604 1.00 96.88 119 ILE A CA 1
ATOM 1005 C C . ILE A 1 119 ? 20.032 2.854 -26.672 1.00 96.88 119 ILE A C 1
ATOM 1007 O O . ILE A 1 119 ? 19.737 2.742 -27.853 1.00 96.88 119 ILE A O 1
ATOM 1011 N N . ILE A 1 120 ? 21.242 3.257 -26.271 1.00 96.94 120 ILE A N 1
ATOM 1012 C CA . ILE A 1 120 ? 22.282 3.718 -27.204 1.00 96.94 120 ILE A CA 1
ATOM 1013 C C . ILE A 1 120 ? 22.592 2.652 -28.261 1.00 96.94 120 ILE A C 1
ATOM 1015 O O . ILE A 1 120 ? 22.675 2.964 -29.447 1.00 96.94 120 ILE A O 1
ATOM 1019 N N . ILE A 1 121 ? 22.758 1.392 -27.852 1.00 96.25 121 ILE A N 1
ATOM 1020 C CA . ILE A 1 121 ? 23.024 0.294 -28.791 1.00 96.25 121 ILE A CA 1
ATOM 1021 C C . ILE A 1 121 ? 21.834 0.070 -29.731 1.00 96.25 121 ILE A C 1
ATOM 1023 O O . ILE A 1 121 ? 22.039 -0.160 -30.921 1.00 96.25 121 ILE A O 1
ATOM 1027 N N . GLN A 1 122 ? 20.601 0.142 -29.226 1.00 97.88 122 GLN A N 1
ATOM 1028 C CA . GLN A 1 122 ? 19.403 0.011 -30.059 1.00 97.88 122 GLN A CA 1
ATOM 1029 C C . GLN A 1 122 ? 19.300 1.135 -31.094 1.00 97.88 122 GLN A C 1
ATOM 1031 O O . GLN A 1 122 ? 19.002 0.840 -32.251 1.00 97.88 122 GLN A O 1
ATOM 1036 N N . ASP A 1 123 ? 19.616 2.370 -30.712 1.00 98.06 123 ASP A N 1
ATOM 1037 C CA . ASP A 1 123 ? 19.609 3.523 -31.616 1.00 98.06 123 ASP A CA 1
ATOM 1038 C C . ASP A 1 123 ? 20.645 3.355 -32.736 1.00 98.06 123 ASP A C 1
ATOM 1040 O O . ASP A 1 123 ? 20.307 3.485 -33.909 1.00 98.06 123 ASP A O 1
ATOM 1044 N N . HIS A 1 124 ? 21.877 2.949 -32.403 1.00 97.31 124 HIS A N 1
ATOM 1045 C CA . HIS A 1 124 ? 22.920 2.691 -33.408 1.00 97.31 124 HIS A CA 1
ATOM 1046 C C . HIS A 1 124 ? 22.545 1.548 -34.359 1.00 97.31 124 HIS A C 1
ATOM 1048 O O . HIS A 1 124 ? 22.822 1.611 -35.556 1.00 97.31 124 HIS A O 1
ATOM 1054 N N . ILE A 1 125 ? 21.918 0.484 -33.845 1.00 97.31 125 ILE A N 1
ATOM 1055 C CA . ILE A 1 125 ? 21.426 -0.615 -34.686 1.00 97.31 125 ILE A CA 1
ATOM 1056 C C . ILE A 1 125 ? 20.347 -0.106 -35.645 1.00 97.31 125 ILE A C 1
ATOM 1058 O O . ILE A 1 125 ? 20.323 -0.529 -36.801 1.00 97.31 125 ILE A O 1
ATOM 1062 N N . GLN A 1 126 ? 19.452 0.766 -35.180 1.00 97.50 126 GLN A N 1
ATOM 1063 C CA . GLN A 1 126 ? 18.402 1.325 -36.022 1.00 97.50 126 GLN A CA 1
ATOM 1064 C C . GLN A 1 126 ? 18.982 2.245 -37.100 1.00 97.50 126 GLN A C 1
ATOM 1066 O O . GLN A 1 126 ? 18.657 2.066 -38.268 1.00 97.50 126 GLN A O 1
ATOM 1071 N N . GLU A 1 127 ? 19.913 3.130 -36.746 1.00 97.19 127 GLU A N 1
ATOM 1072 C CA . GLU A 1 127 ? 20.600 4.002 -37.705 1.00 97.19 127 GLU A CA 1
ATOM 1073 C C . GLU A 1 127 ? 21.335 3.193 -38.785 1.00 97.19 127 GLU A C 1
ATOM 1075 O O . GLU A 1 127 ? 21.214 3.475 -39.977 1.00 97.19 127 GLU A O 1
ATOM 1080 N N . ALA A 1 128 ? 22.037 2.124 -38.392 1.00 96.31 128 ALA A N 1
ATOM 1081 C CA . ALA A 1 128 ? 22.701 1.233 -39.340 1.00 96.31 128 ALA A CA 1
ATOM 1082 C C . ALA A 1 128 ? 21.702 0.535 -40.279 1.00 96.31 128 ALA A C 1
ATOM 1084 O O . ALA A 1 128 ? 21.966 0.405 -41.474 1.00 96.31 128 ALA A O 1
ATOM 1085 N N . ARG A 1 129 ? 20.546 0.098 -39.760 1.00 94.88 129 ARG A N 1
ATOM 1086 C CA . ARG A 1 129 ? 19.475 -0.497 -40.578 1.00 94.88 129 ARG A CA 1
ATOM 1087 C C . ARG A 1 129 ? 18.911 0.501 -41.578 1.00 94.88 129 ARG A C 1
ATOM 1089 O O . ARG A 1 129 ? 18.737 0.141 -42.740 1.00 94.88 129 ARG A O 1
ATOM 1096 N N . ASP A 1 130 ? 18.660 1.727 -41.135 1.00 95.75 130 ASP A N 1
ATOM 1097 C CA . ASP A 1 130 ? 18.128 2.790 -41.982 1.00 95.75 130 ASP A CA 1
ATOM 1098 C C . ASP A 1 130 ? 19.129 3.132 -43.096 1.00 95.75 130 ASP A C 1
ATOM 1100 O O . ASP A 1 130 ? 18.749 3.195 -44.263 1.00 95.75 130 ASP A O 1
ATOM 1104 N N . HIS A 1 131 ? 20.424 3.234 -42.775 1.00 94.88 131 HIS A N 1
ATOM 1105 C CA . HIS A 1 131 ? 21.479 3.452 -43.768 1.00 94.88 131 HIS A CA 1
ATOM 1106 C C . HIS A 1 131 ? 21.570 2.315 -44.797 1.00 94.88 131 HIS A C 1
ATOM 1108 O O . HIS A 1 131 ? 21.647 2.580 -45.995 1.00 94.88 131 HIS A O 1
ATOM 1114 N N . ILE A 1 132 ? 21.552 1.050 -44.359 1.00 94.56 132 ILE A N 1
ATOM 1115 C CA . ILE A 1 132 ? 21.575 -0.108 -45.271 1.00 94.56 132 ILE A CA 1
ATOM 1116 C C . ILE A 1 132 ? 20.367 -0.072 -46.212 1.00 94.56 132 ILE A C 1
ATOM 1118 O O . ILE A 1 132 ? 20.510 -0.303 -47.411 1.00 94.56 132 ILE A O 1
ATOM 1122 N N . TYR A 1 133 ? 19.179 0.241 -45.695 1.00 93.44 133 TYR A N 1
ATOM 1123 C CA . TYR A 1 133 ? 17.982 0.330 -46.523 1.00 93.44 133 TYR A CA 1
ATOM 1124 C C . TYR A 1 133 ? 18.074 1.476 -47.544 1.00 93.44 133 TYR A C 1
ATOM 1126 O O . TYR A 1 133 ? 17.831 1.279 -48.734 1.00 93.44 133 TYR A O 1
ATOM 1134 N N . GLU A 1 134 ? 18.460 2.669 -47.095 1.00 90.81 134 GLU A N 1
ATOM 1135 C CA . GLU A 1 134 ? 18.539 3.861 -47.943 1.00 90.81 134 GLU A CA 1
ATOM 1136 C C . GLU A 1 134 ? 19.636 3.775 -49.006 1.00 90.81 134 GLU A C 1
ATOM 1138 O O . GLU A 1 134 ? 19.433 4.238 -50.128 1.00 90.81 134 GLU A O 1
ATOM 1143 N N . VAL A 1 135 ? 20.788 3.192 -48.672 1.00 89.50 135 VAL A N 1
ATOM 1144 C CA . VAL A 1 135 ? 21.931 3.121 -49.585 1.00 89.50 135 VAL A CA 1
ATOM 1145 C C . VAL A 1 135 ? 21.921 1.825 -50.373 1.00 89.50 135 VAL A C 1
ATOM 1147 O O . VAL A 1 135 ? 21.894 1.862 -51.594 1.00 89.50 135 VAL A O 1
ATOM 1150 N N . GLU A 1 136 ? 21.954 0.669 -49.718 1.00 83.81 136 GLU A N 1
ATOM 1151 C CA . GLU A 1 136 ? 22.178 -0.597 -50.421 1.00 83.81 136 GLU A CA 1
ATOM 1152 C C . GLU A 1 136 ? 20.896 -1.103 -51.077 1.00 83.81 136 GLU A C 1
ATOM 1154 O O . GLU A 1 136 ? 20.892 -1.387 -52.276 1.00 83.81 136 GLU A O 1
ATOM 1159 N N . VAL A 1 137 ? 19.792 -1.172 -50.324 1.00 84.69 137 VAL A N 1
ATOM 1160 C CA . VAL A 1 137 ? 18.531 -1.737 -50.833 1.00 84.69 137 VAL A CA 1
ATOM 1161 C C . VAL A 1 137 ? 17.958 -0.868 -51.949 1.00 84.69 137 VAL A C 1
ATOM 1163 O O . VAL A 1 137 ? 17.680 -1.388 -53.027 1.00 84.69 137 VAL A O 1
ATOM 1166 N N . LYS A 1 138 ? 17.854 0.452 -51.754 1.00 87.31 138 LYS A N 1
ATOM 1167 C CA . LYS A 1 138 ? 17.334 1.344 -52.806 1.00 87.31 138 LYS A CA 1
ATOM 1168 C C . LYS A 1 138 ? 18.223 1.402 -54.047 1.00 87.31 138 LYS A C 1
ATOM 1170 O O . LYS A 1 138 ? 17.696 1.475 -55.156 1.00 87.31 138 LYS A O 1
ATOM 1175 N N . VAL A 1 139 ? 19.552 1.357 -53.902 1.00 86.19 139 VAL A N 1
ATOM 1176 C CA . VAL A 1 139 ? 20.454 1.304 -55.069 1.00 86.19 139 VAL A CA 1
ATOM 1177 C C . VAL A 1 139 ? 20.265 -0.003 -55.836 1.00 86.19 139 VAL A C 1
ATOM 1179 O O . VAL A 1 139 ? 20.181 0.031 -57.061 1.00 86.19 139 VAL A O 1
ATOM 1182 N N . LEU A 1 140 ? 20.138 -1.137 -55.141 1.00 82.31 140 LEU A N 1
ATOM 1183 C CA . LEU A 1 140 ? 19.838 -2.432 -55.759 1.00 82.31 140 LEU A CA 1
ATOM 1184 C C . LEU A 1 140 ? 18.481 -2.436 -56.474 1.00 82.31 140 LEU A C 1
ATOM 1186 O O . LEU A 1 140 ? 18.385 -2.931 -57.597 1.00 82.31 140 LEU A O 1
ATOM 1190 N N . GLU A 1 141 ? 17.441 -1.867 -55.860 1.00 82.69 141 GLU A N 1
ATOM 1191 C CA . GLU A 1 141 ? 16.121 -1.708 -56.481 1.00 82.69 141 GLU A CA 1
ATOM 1192 C C . GLU A 1 141 ? 16.205 -0.871 -57.762 1.00 82.69 141 GLU A C 1
ATOM 1194 O O . GLU A 1 141 ? 15.683 -1.280 -58.802 1.00 82.69 141 GLU A O 1
ATOM 1199 N N . GLN A 1 142 ? 16.913 0.261 -57.713 1.00 83.31 142 GLN A N 1
ATOM 1200 C CA . GLN A 1 142 ? 17.104 1.136 -58.867 1.00 83.31 142 GLN A CA 1
ATOM 1201 C C . GLN A 1 142 ? 17.886 0.438 -59.988 1.00 83.31 142 GLN A C 1
ATOM 1203 O O . GLN A 1 142 ? 17.450 0.459 -61.137 1.00 83.31 142 GLN A O 1
ATOM 1208 N N . GLN A 1 143 ? 18.983 -0.255 -59.665 1.00 80.12 143 GLN A N 1
ATOM 1209 C CA . GLN A 1 143 ? 19.747 -1.048 -60.637 1.00 80.12 143 GLN A CA 1
ATOM 1210 C C . GLN A 1 143 ? 18.887 -2.138 -61.283 1.00 80.12 143 GLN A C 1
ATOM 1212 O O . GLN A 1 143 ? 18.918 -2.317 -62.496 1.00 80.12 143 GLN A O 1
ATOM 1217 N N . CYS A 1 144 ? 18.056 -2.833 -60.503 1.00 76.75 144 CYS A N 1
ATOM 1218 C CA . CYS A 1 144 ? 17.155 -3.866 -61.020 1.00 76.75 144 CYS A CA 1
ATOM 1219 C C . CYS A 1 144 ? 16.074 -3.313 -61.971 1.00 76.75 144 CYS A C 1
ATOM 1221 O O . CYS A 1 144 ? 15.612 -4.033 -62.870 1.00 76.75 144 CYS A O 1
ATOM 1223 N N . LEU A 1 145 ? 15.657 -2.058 -61.774 1.00 77.81 145 LEU A N 1
ATOM 1224 C CA . LEU A 1 145 ? 14.752 -1.340 -62.675 1.00 77.81 145 LEU A CA 1
ATOM 1225 C C . LEU A 1 145 ? 15.471 -0.879 -63.952 1.00 77.81 145 LEU A C 1
ATOM 1227 O O . LEU A 1 145 ? 14.928 -1.069 -65.045 1.00 77.81 145 LEU A O 1
ATOM 1231 N N . ASP A 1 146 ? 16.678 -0.329 -63.816 1.00 77.69 146 ASP A N 1
ATOM 1232 C CA . ASP A 1 146 ? 17.454 0.268 -64.910 1.00 77.69 146 ASP A CA 1
ATOM 1233 C C . ASP A 1 146 ? 18.089 -0.780 -65.836 1.00 77.69 146 ASP A C 1
ATOM 1235 O O . ASP A 1 146 ? 17.964 -0.668 -67.058 1.00 77.69 146 ASP A O 1
ATOM 1239 N N . ASP A 1 147 ? 18.657 -1.861 -65.289 1.00 74.38 147 ASP A N 1
ATOM 1240 C CA . ASP A 1 147 ? 19.223 -2.980 -66.066 1.00 74.38 147 ASP A CA 1
ATOM 1241 C C . ASP A 1 147 ? 18.140 -3.812 -66.772 1.00 74.38 147 ASP A C 1
ATOM 1243 O O . ASP A 1 147 ? 18.416 -4.790 -67.473 1.00 74.38 147 ASP A O 1
ATOM 1247 N N . GLY A 1 148 ? 16.868 -3.443 -66.597 1.00 64.94 148 GLY A N 1
ATOM 1248 C CA . GLY A 1 148 ? 15.746 -4.082 -67.259 1.00 64.94 148 GLY A CA 1
ATOM 1249 C C . GLY A 1 148 ? 15.549 -5.534 -66.837 1.00 64.94 148 GLY A C 1
ATOM 1250 O O . GLY A 1 148 ? 14.755 -6.217 -67.477 1.00 64.94 148 GLY A O 1
ATOM 1251 N N . PHE A 1 149 ? 16.203 -6.012 -65.773 1.00 65.50 149 PHE A N 1
ATOM 1252 C CA . PHE A 1 149 ? 16.043 -7.376 -65.270 1.00 65.50 149 PHE A CA 1
ATOM 1253 C C . PHE A 1 149 ? 14.585 -7.637 -64.878 1.00 65.50 149 PHE A C 1
ATOM 1255 O O . PHE A 1 149 ? 13.984 -8.595 -65.358 1.00 65.50 149 PHE A O 1
ATOM 1262 N N . ILE A 1 150 ? 13.959 -6.727 -64.121 1.00 63.47 150 ILE A N 1
ATOM 1263 C CA . ILE A 1 150 ? 12.533 -6.833 -63.763 1.00 63.47 150 ILE A CA 1
ATOM 1264 C C . ILE A 1 150 ? 11.642 -6.696 -65.007 1.00 63.47 150 ILE A C 1
ATOM 1266 O O . ILE A 1 150 ? 10.680 -7.443 -65.177 1.00 63.47 150 ILE A O 1
ATOM 1270 N N . ARG A 1 151 ? 11.974 -5.784 -65.928 1.00 62.34 151 ARG A N 1
ATOM 1271 C CA . ARG A 1 151 ? 11.207 -5.576 -67.168 1.00 62.34 151 ARG A CA 1
ATOM 1272 C C . ARG A 1 151 ? 11.307 -6.775 -68.123 1.00 62.34 151 ARG A C 1
ATOM 1274 O O . ARG A 1 151 ? 10.328 -7.094 -68.793 1.00 62.34 151 ARG A O 1
ATOM 1281 N N . GLY A 1 152 ? 12.461 -7.432 -68.190 1.00 61.72 152 GLY A N 1
ATOM 1282 C CA . GLY A 1 152 ? 12.728 -8.640 -68.968 1.00 61.72 152 GLY A CA 1
ATOM 1283 C C . GLY A 1 152 ? 12.101 -9.879 -68.337 1.00 61.72 152 GLY A C 1
ATOM 1284 O O . GLY A 1 152 ? 11.466 -10.657 -69.043 1.00 61.72 152 GLY A O 1
ATOM 1285 N N . PHE A 1 153 ? 12.179 -10.011 -67.011 1.00 66.00 153 PHE A N 1
ATOM 1286 C CA . PHE A 1 153 ? 11.531 -11.074 -66.242 1.00 66.00 153 PHE A CA 1
ATOM 1287 C C . PHE A 1 153 ? 9.999 -11.009 -66.354 1.00 66.00 153 PHE A C 1
ATOM 1289 O O . PHE A 1 153 ? 9.364 -11.998 -66.715 1.00 66.00 153 PHE A O 1
ATOM 1296 N N . LEU A 1 154 ? 9.394 -9.829 -66.160 1.00 62.00 154 LEU A N 1
ATOM 1297 C CA . LEU A 1 154 ? 7.947 -9.632 -66.324 1.00 62.00 154 LEU A CA 1
ATOM 1298 C C . LEU A 1 154 ? 7.489 -9.822 -67.779 1.00 62.00 154 LEU A C 1
ATOM 1300 O O . LEU A 1 154 ? 6.450 -10.435 -68.013 1.00 62.00 154 LEU A O 1
ATOM 1304 N N . LYS A 1 155 ? 8.265 -9.365 -68.776 1.00 59.56 155 LYS A N 1
ATOM 1305 C CA . LYS A 1 155 ? 7.961 -9.642 -70.193 1.00 59.56 155 LYS A CA 1
ATOM 1306 C C . LYS A 1 155 ? 8.064 -11.129 -70.539 1.00 59.56 155 LYS A C 1
ATOM 1308 O O . LYS A 1 155 ? 7.254 -11.605 -71.324 1.00 59.56 155 LYS A O 1
ATOM 1313 N N . GLY A 1 156 ? 9.027 -11.852 -69.966 1.00 58.44 156 GLY A N 1
ATOM 1314 C CA . GLY A 1 156 ? 9.180 -13.297 -70.158 1.00 58.44 156 GLY A CA 1
ATOM 1315 C C . GLY A 1 156 ? 8.008 -14.096 -69.586 1.00 58.44 156 GLY A C 1
ATOM 1316 O O . GLY A 1 156 ? 7.540 -15.029 -70.231 1.00 58.44 156 GLY A O 1
ATOM 1317 N N . ILE A 1 157 ? 7.475 -13.684 -68.431 1.00 55.97 157 ILE A N 1
ATOM 1318 C CA . ILE A 1 157 ? 6.279 -14.293 -67.826 1.00 55.97 157 ILE A CA 1
ATOM 1319 C C . ILE A 1 157 ? 5.020 -14.008 -68.661 1.00 55.97 157 ILE A C 1
ATOM 1321 O O . ILE A 1 157 ? 4.232 -14.920 -68.893 1.00 55.97 157 ILE A O 1
ATOM 1325 N N . CYS A 1 158 ? 4.851 -12.788 -69.183 1.00 53.44 158 CYS A N 1
ATOM 1326 C CA . CYS A 1 158 ? 3.715 -12.455 -70.055 1.00 53.44 158 CYS A CA 1
ATOM 1327 C C . CYS A 1 158 ? 3.755 -13.135 -71.438 1.00 53.44 158 CYS A C 1
ATOM 1329 O O . CYS A 1 158 ? 2.740 -13.145 -72.123 1.00 53.44 158 CYS A O 1
ATOM 1331 N N . LEU A 1 159 ? 4.901 -13.673 -71.872 1.00 52.25 159 LEU A N 1
ATOM 1332 C CA . LEU A 1 159 ? 5.037 -14.417 -73.135 1.00 52.25 159 LEU A CA 1
ATOM 1333 C C . LEU A 1 159 ? 4.783 -15.928 -72.985 1.00 52.25 159 LEU A C 1
ATOM 1335 O O . LEU A 1 159 ? 4.792 -16.639 -73.987 1.00 52.25 159 LEU A O 1
ATOM 1339 N N . MET A 1 160 ? 4.591 -16.422 -71.758 1.00 50.19 160 MET A N 1
ATOM 1340 C CA . MET A 1 160 ? 4.315 -17.836 -71.458 1.00 50.19 160 MET A CA 1
ATOM 1341 C C . MET A 1 160 ? 2.874 -18.099 -70.977 1.00 50.19 160 MET A C 1
ATOM 1343 O O . MET A 1 160 ? 2.595 -19.180 -70.458 1.00 50.19 160 MET A O 1
ATOM 1347 N N . GLN A 1 161 ? 1.965 -17.135 -71.158 1.00 44.28 161 GLN A N 1
ATOM 1348 C CA . GLN A 1 161 ? 0.508 -17.327 -71.084 1.00 44.28 161 GLN A CA 1
ATOM 1349 C C . GLN A 1 161 ? -0.082 -17.371 -72.492 1.00 44.28 161 GLN A C 1
ATOM 1351 O O . GLN A 1 161 ? -1.007 -18.187 -72.698 1.00 44.28 161 GLN A O 1
#

Foldseek 3Di:
DWDWDDDPNAIWIWDFPDPVDDPVDGDIDTPGPPPDDPVPDDPPPPCDPVNVCVVVVPDDPVVVVVVVVVVVVVVVVVVVVVVVVVVVVVVVVVVVVVCVDPVNVVVVVVVVVVVVVVVVVVVVVVVVVVCCCVPVVVVVVVCCVVVCVVVVVVVVVVVVD

Organism: Dendrobium chrysotoxum (NCBI:txid161865)